Protein AF-A0A835A399-F1 (afdb_monomer_lite)

Structure (mmCIF, N/CA/C/O backbone):
data_AF-A0A835A399-F1
#
_entry.id   AF-A0A835A399-F1
#
loop_
_atom_site.group_PDB
_atom_site.id
_atom_site.type_symbol
_atom_site.label_atom_id
_atom_site.label_alt_id
_atom_site.label_comp_id
_atom_site.label_asym_id
_atom_site.label_entity_id
_atom_site.label_seq_id
_atom_site.pdbx_PDB_ins_code
_atom_site.Cartn_x
_atom_site.Cartn_y
_atom_site.Cartn_z
_atom_site.occupancy
_atom_site.B_iso_or_equiv
_atom_site.auth_seq_id
_atom_site.auth_comp_id
_atom_site.auth_asym_id
_atom_site.auth_atom_id
_atom_site.pdbx_PDB_model_num
ATOM 1 N N . MET A 1 1 ? -21.423 16.290 28.259 1.00 46.31 1 MET A N 1
ATOM 2 C CA . MET A 1 1 ? -21.551 15.422 27.065 1.00 46.31 1 MET A CA 1
ATOM 3 C C . MET A 1 1 ? -20.168 15.260 26.440 1.00 46.31 1 MET A C 1
ATOM 5 O O . MET A 1 1 ? -19.628 16.243 25.949 1.00 46.31 1 MET A O 1
ATOM 9 N N . MET A 1 2 ? -19.555 14.075 26.528 1.00 47.75 2 MET A N 1
ATOM 10 C CA . MET A 1 2 ? -18.254 13.801 25.896 1.00 47.75 2 MET A CA 1
ATOM 11 C C . MET A 1 2 ? -18.458 13.698 24.378 1.00 47.75 2 MET A C 1
ATOM 13 O O . MET A 1 2 ? -19.264 12.887 23.926 1.00 47.75 2 MET A O 1
ATOM 17 N N . ARG A 1 3 ? -17.778 14.533 23.582 1.00 60.44 3 ARG A N 1
ATOM 18 C CA . ARG A 1 3 ? -17.816 14.416 22.115 1.00 60.44 3 ARG A CA 1
ATOM 19 C C . ARG A 1 3 ? -17.188 13.073 21.714 1.00 60.44 3 ARG A C 1
ATOM 21 O O . ARG A 1 3 ? -16.100 12.775 22.207 1.00 60.44 3 ARG A O 1
ATOM 28 N N . PRO A 1 4 ? -17.813 12.277 20.830 1.00 63.09 4 PRO A N 1
ATOM 29 C CA . PRO A 1 4 ? -17.198 11.046 20.356 1.00 63.09 4 PRO A CA 1
ATOM 30 C C . PRO A 1 4 ? -15.877 11.370 19.648 1.00 63.09 4 PRO A C 1
ATOM 32 O O . PRO A 1 4 ? -15.804 12.286 18.825 1.00 63.09 4 PRO A O 1
ATOM 35 N N . TYR A 1 5 ? -14.827 10.630 19.999 1.00 67.31 5 TYR A N 1
ATOM 36 C CA . TYR A 1 5 ? -13.499 10.750 19.405 1.00 67.31 5 TYR A CA 1
ATOM 37 C C . TYR A 1 5 ? -13.596 10.527 17.888 1.00 67.31 5 TYR A C 1
ATOM 39 O O . TYR A 1 5 ? -13.999 9.459 17.422 1.00 67.31 5 TYR A O 1
ATOM 47 N N . LYS A 1 6 ? -13.283 11.562 17.099 1.00 68.88 6 LYS A N 1
ATOM 48 C CA . LYS A 1 6 ? -13.365 11.510 15.635 1.00 68.88 6 LYS A CA 1
ATOM 49 C C . LYS A 1 6 ? -12.218 10.657 15.105 1.00 68.88 6 LYS A C 1
ATOM 51 O O . LYS A 1 6 ? -11.071 11.091 15.094 1.00 68.88 6 LYS A O 1
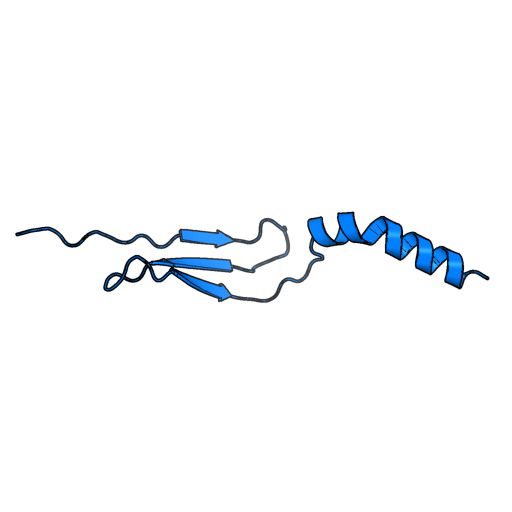ATOM 56 N N . ILE A 1 7 ? -12.533 9.462 14.624 1.00 77.19 7 ILE A N 1
ATOM 57 C CA . ILE A 1 7 ? -11.547 8.597 13.978 1.00 77.19 7 ILE A CA 1
ATOM 58 C C . ILE A 1 7 ? -11.376 8.987 12.515 1.00 77.19 7 ILE A C 1
ATOM 60 O O . ILE A 1 7 ? -12.330 9.006 11.736 1.00 77.19 7 ILE A O 1
ATOM 64 N N . GLY A 1 8 ? -10.139 9.334 12.164 1.00 82.88 8 GLY A N 1
ATOM 65 C CA . GLY A 1 8 ? -9.737 9.676 10.807 1.00 82.88 8 GLY A CA 1
ATOM 66 C C . GLY A 1 8 ? -9.557 8.443 9.922 1.00 82.88 8 GLY A C 1
ATOM 67 O O . GLY A 1 8 ? -9.237 7.353 10.398 1.00 82.88 8 GLY A O 1
ATOM 68 N N . ARG A 1 9 ? -9.745 8.636 8.615 1.00 91.62 9 ARG A N 1
ATOM 69 C CA . ARG A 1 9 ? -9.344 7.676 7.582 1.00 91.62 9 ARG A CA 1
ATOM 70 C C . ARG A 1 9 ? -8.099 8.208 6.894 1.00 91.62 9 ARG A C 1
ATOM 72 O O . ARG A 1 9 ? -8.107 9.348 6.429 1.00 91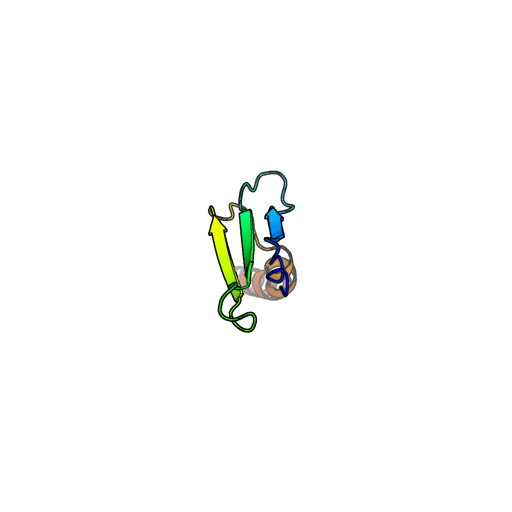.62 9 ARG A O 1
ATOM 79 N N . SER A 1 10 ? -7.070 7.380 6.805 1.00 94.56 10 SER A N 1
ATOM 80 C CA . SER A 1 10 ? -5.861 7.693 6.050 1.00 94.56 10 SER A CA 1
ATOM 81 C C . SER A 1 10 ? -5.944 7.037 4.682 1.00 94.56 10 SER A C 1
ATOM 83 O O . SER A 1 10 ? -6.211 5.841 4.578 1.00 94.56 10 SER A O 1
ATOM 85 N N . TYR A 1 11 ? -5.713 7.816 3.632 1.00 95.25 11 TYR A N 1
ATOM 86 C CA . TYR A 1 11 ? -5.711 7.337 2.255 1.00 95.25 11 TYR A CA 1
ATOM 87 C C . TYR A 1 11 ? -4.301 7.427 1.706 1.00 95.25 11 TYR A C 1
ATOM 89 O O . TYR A 1 11 ? -3.641 8.455 1.840 1.00 95.25 11 TYR A O 1
ATOM 97 N N . TYR A 1 12 ? -3.858 6.364 1.056 1.00 95.69 12 TYR A N 1
ATOM 98 C CA . TYR A 1 12 ? -2.562 6.316 0.410 1.00 95.69 12 TYR A CA 1
ATOM 99 C C . TYR A 1 12 ? -2.744 5.838 -1.023 1.00 95.69 12 TYR A C 1
ATOM 101 O O . TYR A 1 12 ? -3.594 4.992 -1.313 1.00 95.69 12 TYR A O 1
ATOM 109 N N . ARG A 1 13 ? -1.920 6.378 -1.913 1.00 95.25 13 ARG A N 1
ATOM 110 C CA . ARG A 1 13 ? -1.807 5.938 -3.302 1.00 95.25 13 ARG A CA 1
ATOM 111 C C . ARG A 1 13 ? -0.435 5.323 -3.504 1.00 95.25 13 ARG A C 1
ATOM 113 O O . ARG A 1 13 ? 0.516 5.715 -2.826 1.00 95.25 13 ARG A O 1
ATOM 120 N N . CYS A 1 14 ? -0.346 4.359 -4.409 1.00 94.25 14 CYS A N 1
ATOM 121 C CA . CYS A 1 14 ? 0.951 3.929 -4.899 1.00 94.25 14 CYS A CA 1
ATOM 122 C C . CYS A 1 14 ? 1.692 5.134 -5.504 1.00 94.25 14 CYS A C 1
ATOM 124 O O . CYS A 1 14 ? 1.080 5.981 -6.149 1.00 94.25 14 CYS A O 1
ATOM 126 N N . THR A 1 15 ? 2.996 5.228 -5.259 1.00 93.81 15 THR A N 1
ATOM 127 C CA . THR A 1 15 ? 3.854 6.305 -5.777 1.00 93.81 15 THR A CA 1
ATOM 128 C C . THR A 1 15 ? 4.341 6.034 -7.200 1.00 93.81 15 THR A C 1
ATOM 130 O O . THR A 1 15 ? 4.920 6.918 -7.822 1.00 93.81 15 THR A O 1
ATOM 133 N N . HIS A 1 16 ? 4.117 4.825 -7.722 1.00 93.75 16 HIS A N 1
ATOM 134 C CA . HIS A 1 16 ? 4.549 4.441 -9.059 1.00 93.75 16 HIS A CA 1
ATOM 135 C C . HIS A 1 16 ? 3.650 5.078 -10.129 1.00 93.75 16 HIS A C 1
ATOM 137 O O . HIS A 1 16 ? 2.425 5.012 -10.040 1.00 93.75 16 HIS A O 1
ATOM 143 N N . HIS A 1 17 ? 4.259 5.684 -11.148 1.00 88.44 17 HIS A N 1
ATOM 144 C CA . HIS A 1 17 ? 3.598 6.618 -12.070 1.00 88.44 17 HIS A CA 1
ATOM 145 C C . HIS A 1 17 ? 2.431 6.023 -12.885 1.00 88.44 17 HIS A C 1
ATOM 147 O O . HIS A 1 17 ? 1.507 6.744 -13.248 1.00 88.44 17 HIS A O 1
ATOM 153 N N . THR A 1 18 ? 2.448 4.720 -13.171 1.00 91.44 18 THR A N 1
ATOM 154 C CA . THR A 1 18 ? 1.391 3.993 -13.905 1.00 91.44 18 THR A CA 1
ATOM 155 C C . THR A 1 18 ? 0.448 3.209 -12.996 1.00 91.44 18 THR A C 1
ATOM 157 O O . THR A 1 18 ? -0.442 2.509 -13.487 1.00 91.44 18 THR A O 1
ATOM 160 N N . CYS A 1 19 ? 0.631 3.292 -11.677 1.00 95.00 19 CYS A N 1
ATOM 161 C CA . CYS A 1 19 ? -0.082 2.464 -10.722 1.00 95.00 19 CYS A CA 1
ATOM 162 C C . CYS A 1 19 ? -1.219 3.227 -10.051 1.00 95.00 19 CYS A C 1
ATOM 164 O O . CYS A 1 19 ? -1.010 4.187 -9.313 1.00 95.00 19 CYS A O 1
ATOM 166 N N . ASN A 1 20 ? -2.440 2.734 -10.245 1.00 93.88 20 ASN A N 1
ATOM 167 C CA . ASN A 1 20 ? -3.644 3.342 -9.682 1.00 93.88 20 ASN A CA 1
ATOM 168 C C . ASN A 1 20 ? -4.093 2.701 -8.361 1.00 93.88 20 ASN A C 1
ATOM 170 O O . ASN A 1 20 ? -5.198 2.986 -7.895 1.00 93.88 20 ASN A O 1
ATOM 174 N N . VAL A 1 21 ? -3.259 1.843 -7.759 1.00 97.31 21 VAL A N 1
ATOM 175 C CA . VAL A 1 21 ? -3.587 1.161 -6.503 1.00 97.31 21 VAL A CA 1
ATOM 176 C C . VAL A 1 21 ? -3.729 2.163 -5.366 1.00 97.31 21 VAL A C 1
ATOM 178 O O . VAL A 1 21 ? -2.907 3.070 -5.184 1.00 97.31 21 VAL A O 1
ATOM 181 N N . LYS A 1 22 ? -4.770 1.962 -4.563 1.00 96.62 22 LYS A N 1
ATOM 182 C CA . LYS A 1 22 ? -5.064 2.764 -3.378 1.00 96.62 22 LYS A CA 1
ATOM 183 C C . LYS A 1 22 ? -5.130 1.858 -2.164 1.00 96.62 22 LYS A C 1
ATOM 185 O O . LYS A 1 22 ? -5.554 0.710 -2.258 1.00 96.62 22 LYS A O 1
ATOM 190 N N . LYS A 1 23 ? -4.750 2.398 -1.009 1.00 96.19 23 LYS A N 1
ATOM 191 C CA . LYS A 1 23 ? -5.054 1.784 0.282 1.00 96.19 23 LYS A CA 1
ATOM 192 C C . LYS A 1 23 ? -5.715 2.788 1.212 1.00 96.19 23 LYS A C 1
ATOM 194 O O . LYS A 1 23 ? -5.295 3.944 1.300 1.00 96.19 23 LYS A O 1
ATOM 199 N N . GLN A 1 24 ? -6.733 2.332 1.919 1.00 96.00 24 GLN A N 1
ATOM 200 C CA . GLN A 1 24 ? -7.401 3.065 2.982 1.00 96.00 24 GLN A CA 1
ATOM 201 C C . GLN A 1 24 ? -7.091 2.380 4.307 1.00 96.00 24 GLN A C 1
ATOM 203 O O . GLN A 1 24 ? -7.228 1.168 4.417 1.00 96.00 24 GLN A O 1
ATOM 208 N N . VAL A 1 25 ? -6.699 3.160 5.309 1.00 95.25 25 VAL A N 1
ATOM 209 C CA . VAL A 1 25 ? -6.481 2.694 6.680 1.00 95.25 25 VAL A CA 1
ATOM 210 C C . VAL A 1 25 ? -7.475 3.408 7.582 1.00 95.25 25 VAL A C 1
ATOM 212 O O . VAL A 1 25 ? -7.514 4.641 7.627 1.00 95.25 25 VAL A O 1
ATOM 215 N N . GLN A 1 26 ? -8.285 2.639 8.299 1.00 93.75 26 GLN A N 1
ATOM 216 C CA . GLN A 1 26 ? -9.309 3.153 9.197 1.00 93.75 26 GLN A CA 1
ATOM 217 C C . GLN A 1 26 ? -9.298 2.373 10.511 1.00 93.75 26 GLN A C 1
ATOM 219 O O . GLN A 1 26 ? -9.234 1.150 10.515 1.00 93.75 26 GLN A O 1
ATOM 224 N N . ARG A 1 27 ? -9.410 3.078 11.639 1.00 92.31 27 ARG A N 1
ATOM 225 C CA . ARG A 1 27 ? -9.688 2.451 12.942 1.00 92.31 27 ARG A CA 1
ATOM 226 C C . ARG A 1 27 ? -11.197 2.364 13.174 1.00 92.31 27 ARG A C 1
ATOM 228 O O . ARG A 1 27 ? -11.944 3.205 12.666 1.00 92.31 27 ARG A O 1
ATOM 235 N N . LEU A 1 28 ? -11.674 1.362 13.906 1.00 86.94 28 LEU A N 1
ATOM 236 C CA . LEU A 1 28 ? -13.100 1.290 14.230 1.00 86.94 28 LEU A CA 1
ATOM 237 C C . LEU A 1 28 ? -13.453 2.258 15.361 1.00 86.94 28 LEU A C 1
ATOM 239 O O . LEU A 1 28 ? -12.711 2.426 16.322 1.00 86.94 28 LEU A O 1
ATOM 243 N N . SER A 1 29 ? -14.623 2.888 15.256 1.00 84.50 29 SER A N 1
ATOM 244 C CA . SER A 1 29 ? -15.139 3.797 16.288 1.00 84.50 29 SER A CA 1
ATOM 245 C C . SER A 1 29 ? -15.598 3.107 17.555 1.00 84.50 29 SER A C 1
ATOM 247 O O . SER A 1 29 ? -15.562 3.716 18.619 1.00 84.50 29 SER A O 1
ATOM 249 N N . LYS A 1 30 ? -16.001 1.843 17.436 1.00 85.56 30 LYS A N 1
ATOM 250 C CA . LYS A 1 30 ? -16.396 1.007 18.569 1.00 85.56 30 LYS A CA 1
ATOM 251 C C . LYS A 1 30 ? -15.189 0.428 19.305 1.00 85.56 30 LYS A C 1
ATOM 253 O O . LYS A 1 30 ? -15.266 0.240 20.510 1.00 85.56 30 LYS A O 1
ATOM 258 N N . ASP A 1 31 ? -14.097 0.173 18.586 1.00 86.81 31 ASP A N 1
ATOM 259 C CA . ASP A 1 31 ? -12.871 -0.392 19.136 1.00 86.81 31 ASP A CA 1
ATOM 260 C C . ASP A 1 31 ? -11.653 0.117 18.349 1.00 86.81 31 ASP A C 1
ATOM 262 O O . ASP A 1 31 ? -11.391 -0.293 17.217 1.00 86.81 31 ASP A O 1
ATOM 266 N N . ILE A 1 32 ? -10.902 1.031 18.964 1.00 85.88 32 ILE A N 1
ATOM 267 C CA . ILE A 1 32 ? -9.723 1.659 18.353 1.00 85.88 32 ILE A CA 1
ATOM 268 C C . ILE A 1 32 ? -8.531 0.709 18.194 1.00 85.88 32 ILE A C 1
ATOM 270 O O . ILE A 1 32 ? -7.579 1.072 17.498 1.00 85.88 32 ILE A O 1
ATOM 274 N N . SER A 1 33 ? -8.562 -0.468 18.832 1.00 88.50 33 SER A N 1
ATOM 275 C CA . SER A 1 33 ? -7.539 -1.504 18.652 1.00 88.50 33 SER A CA 1
ATOM 276 C C . SER A 1 33 ? -7.646 -2.165 17.276 1.00 88.50 33 SER A C 1
ATOM 278 O O . SER A 1 33 ? -6.645 -2.615 16.719 1.00 88.50 33 SER A O 1
ATOM 280 N N . ILE A 1 34 ? -8.844 -2.151 16.683 1.00 90.56 34 ILE A N 1
ATOM 281 C CA . ILE A 1 34 ? -9.107 -2.764 15.388 1.00 90.56 34 ILE A CA 1
ATOM 282 C C . ILE A 1 34 ? -8.775 -1.772 14.270 1.00 90.56 34 ILE A C 1
ATOM 284 O O . ILE A 1 34 ? -9.383 -0.703 14.142 1.00 90.56 34 ILE A O 1
ATOM 288 N N . VAL A 1 35 ? -7.823 -2.165 13.422 1.00 93.12 35 VAL A N 1
ATOM 289 C CA . VAL A 1 35 ? -7.423 -1.439 12.213 1.00 93.12 35 VAL A CA 1
ATOM 290 C C . VAL A 1 35 ? -7.918 -2.203 10.990 1.00 93.12 35 VAL A C 1
ATOM 292 O O . VAL A 1 35 ? -7.491 -3.323 10.728 1.00 93.12 35 VAL A O 1
ATOM 295 N N . VAL A 1 36 ? -8.787 -1.573 10.210 1.00 93.50 36 VAL A N 1
ATOM 296 C CA . VAL A 1 36 ? -9.232 -2.068 8.908 1.00 93.50 36 VAL A CA 1
ATOM 297 C C . VAL A 1 36 ? -8.368 -1.428 7.829 1.00 93.50 36 VAL A C 1
ATOM 299 O O . VAL A 1 36 ? -8.224 -0.203 7.784 1.00 93.50 36 VAL A O 1
ATOM 302 N N . THR A 1 37 ? -7.793 -2.260 6.961 1.00 95.69 37 THR A N 1
ATOM 303 C CA . THR A 1 37 ? -7.050 -1.800 5.785 1.00 95.69 37 THR A CA 1
ATOM 304 C C . THR A 1 37 ? -7.700 -2.347 4.524 1.00 95.69 37 THR A C 1
ATOM 306 O O . THR A 1 37 ? -7.788 -3.559 4.351 1.00 95.69 37 THR A O 1
ATOM 309 N N . THR A 1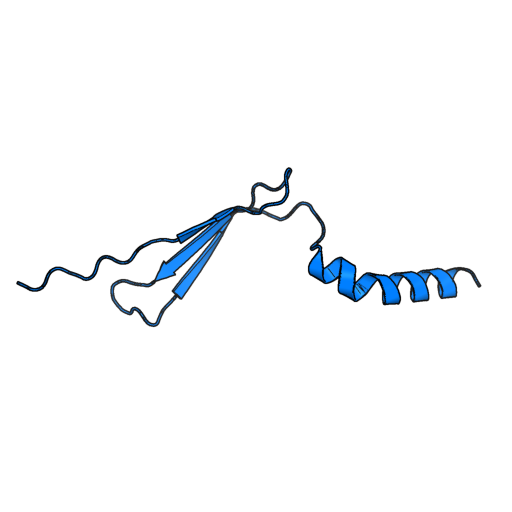 38 ? -8.131 -1.450 3.644 1.00 95.81 38 THR A N 1
ATOM 310 C CA . THR A 1 38 ? -8.763 -1.790 2.365 1.00 95.81 38 THR A CA 1
ATOM 311 C C . THR A 1 38 ? -7.802 -1.460 1.237 1.00 95.81 38 THR A C 1
ATOM 313 O O . THR A 1 38 ? -7.274 -0.349 1.197 1.00 95.81 38 THR A O 1
ATOM 316 N N . TYR A 1 39 ? -7.592 -2.399 0.318 1.00 96.12 39 TYR A N 1
ATOM 317 C CA . TYR A 1 39 ? -6.790 -2.203 -0.888 1.00 96.12 39 TYR A CA 1
ATOM 318 C C . TYR A 1 39 ? -7.705 -2.212 -2.113 1.00 96.12 39 TYR A C 1
ATOM 320 O O . TYR A 1 39 ? -8.567 -3.078 -2.234 1.00 96.12 39 TYR A O 1
ATOM 328 N N . GLU A 1 40 ? -7.510 -1.257 -3.017 1.00 97.00 40 GLU A N 1
ATOM 329 C CA . GLU A 1 40 ? -8.260 -1.148 -4.269 1.00 97.00 40 GLU A CA 1
ATOM 330 C C . GLU A 1 40 ? -7.299 -1.192 -5.459 1.00 97.00 40 GLU A C 1
ATOM 332 O O . GLU A 1 40 ? -6.388 -0.365 -5.555 1.00 97.00 40 GLU A O 1
ATOM 337 N N . GLY A 1 41 ? -7.537 -2.124 -6.386 1.00 94.50 41 GLY A N 1
ATOM 338 C CA . GLY A 1 41 ? -6.744 -2.309 -7.603 1.00 94.50 41 GLY A CA 1
ATOM 339 C C . GLY A 1 41 ? -5.643 -3.367 -7.481 1.00 94.50 41 GLY A C 1
ATOM 340 O O . GLY A 1 41 ? -5.484 -4.018 -6.451 1.00 94.50 41 GLY A O 1
ATOM 341 N N . ILE A 1 42 ? -4.884 -3.534 -8.565 1.00 94.06 42 ILE A N 1
ATOM 342 C CA . ILE A 1 42 ? -3.772 -4.486 -8.678 1.00 94.06 42 ILE A CA 1
ATOM 343 C C . ILE A 1 42 ? -2.527 -3.721 -9.131 1.00 94.06 42 ILE A C 1
ATOM 345 O O . ILE A 1 42 ? -2.609 -2.864 -10.014 1.00 94.06 42 ILE A O 1
ATOM 349 N N . HIS A 1 43 ? -1.378 -4.018 -8.523 1.00 94.31 43 HIS A N 1
ATOM 350 C CA . HIS A 1 43 ? -0.104 -3.430 -8.928 1.00 94.31 43 HIS A CA 1
ATOM 351 C C . HIS A 1 43 ? 0.314 -3.969 -10.300 1.00 94.31 43 HIS A C 1
ATOM 353 O O . HIS A 1 43 ? 0.357 -5.176 -10.515 1.00 94.31 43 HIS A O 1
ATOM 359 N N . ASN A 1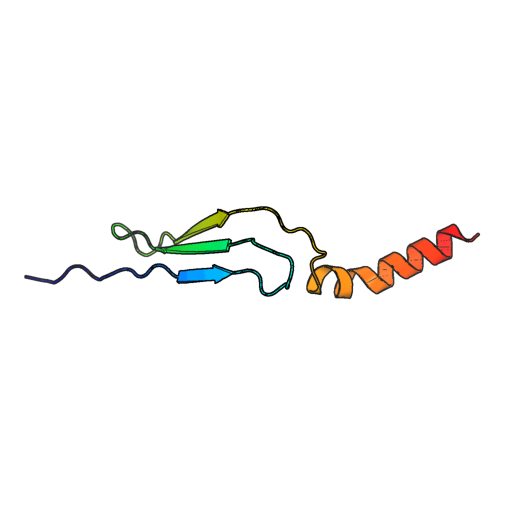 44 ? 0.652 -3.064 -11.213 1.00 92.62 44 ASN A N 1
ATOM 360 C CA . ASN A 1 44 ? 1.106 -3.355 -12.576 1.00 92.62 44 ASN A CA 1
ATOM 361 C C . ASN A 1 44 ? 2.613 -3.110 -12.764 1.00 92.62 44 ASN A C 1
ATOM 363 O O . ASN A 1 44 ? 3.076 -2.877 -13.876 1.00 92.62 44 ASN A O 1
ATOM 367 N N . HIS A 1 45 ? 3.372 -3.128 -11.673 1.00 90.75 45 HIS A N 1
ATOM 368 C CA . HIS A 1 45 ? 4.804 -2.866 -11.657 1.00 90.75 45 HIS A CA 1
ATOM 369 C C . HIS A 1 45 ? 5.485 -3.776 -10.630 1.00 90.75 45 HIS A C 1
ATOM 371 O O . HIS A 1 45 ? 4.836 -4.223 -9.676 1.00 90.75 45 HIS A O 1
ATOM 377 N N . PRO A 1 46 ? 6.789 -4.055 -10.793 1.00 87.56 46 PRO A N 1
ATOM 378 C CA . PRO A 1 46 ? 7.529 -4.815 -9.804 1.00 87.56 46 PRO A CA 1
ATOM 379 C C . PRO A 1 46 ? 7.631 -4.043 -8.483 1.00 87.56 46 PRO A C 1
ATOM 381 O O . PRO A 1 46 ? 7.623 -2.810 -8.435 1.00 87.56 46 PRO A O 1
ATOM 384 N N . CYS A 1 47 ? 7.745 -4.790 -7.390 1.00 88.62 47 CYS A N 1
ATOM 385 C CA . CYS A 1 47 ? 8.059 -4.219 -6.090 1.00 88.62 47 CYS A CA 1
ATOM 386 C C . CYS A 1 47 ? 9.563 -3.916 -6.043 1.00 88.62 47 CYS A C 1
ATOM 388 O O . CYS A 1 47 ? 10.366 -4.845 -6.038 1.00 88.62 47 CYS A O 1
ATOM 390 N N . GLU A 1 48 ? 9.944 -2.635 -6.007 1.00 84.12 48 GLU A N 1
ATOM 391 C CA . GLU A 1 48 ? 11.352 -2.197 -6.029 1.00 84.12 48 GLU A CA 1
ATOM 392 C C . GLU A 1 48 ? 12.182 -2.881 -4.939 1.00 84.12 48 GLU A C 1
ATOM 394 O O . GLU A 1 48 ? 13.192 -3.511 -5.231 1.00 84.12 48 GLU A O 1
ATOM 399 N N . LYS A 1 49 ? 11.681 -2.888 -3.700 1.00 82.88 49 LYS A N 1
ATOM 400 C CA . LYS A 1 49 ? 12.362 -3.515 -2.558 1.00 82.88 49 LYS A CA 1
ATOM 401 C C . LYS A 1 49 ? 12.552 -5.028 -2.721 1.00 82.88 49 LYS A C 1
ATOM 403 O O . LYS A 1 49 ? 13.537 -5.596 -2.255 1.00 82.88 49 LYS A O 1
ATOM 408 N N . LEU A 1 50 ? 11.601 -5.692 -3.380 1.00 84.31 50 LEU A N 1
ATOM 409 C CA . LEU A 1 50 ? 11.704 -7.116 -3.695 1.00 84.31 50 LEU A CA 1
ATOM 410 C C . LEU A 1 50 ? 12.725 -7.344 -4.819 1.00 84.31 50 LEU A C 1
ATOM 412 O O . LEU A 1 50 ? 13.544 -8.253 -4.728 1.00 84.31 50 LEU A O 1
ATOM 416 N N . MET A 1 51 ? 12.718 -6.496 -5.848 1.00 83.81 51 MET A N 1
ATOM 417 C CA . MET A 1 51 ? 13.676 -6.565 -6.951 1.00 83.81 51 MET A CA 1
ATOM 418 C C . MET A 1 51 ? 15.111 -6.331 -6.483 1.00 83.81 51 MET A C 1
ATOM 420 O O . MET A 1 51 ? 16.001 -7.064 -6.906 1.00 83.81 51 MET A O 1
ATOM 424 N N . GLU A 1 52 ? 15.343 -5.377 -5.580 1.00 86.12 52 GLU A N 1
ATOM 425 C CA . GLU A 1 52 ? 16.659 -5.139 -4.979 1.00 86.12 52 GLU A CA 1
ATOM 426 C C . GLU A 1 52 ? 17.187 -6.404 -4.297 1.00 86.12 52 GLU A C 1
ATOM 428 O O . GLU A 1 52 ? 18.280 -6.874 -4.620 1.00 86.12 52 GLU A O 1
ATOM 433 N N . SER A 1 53 ? 16.371 -7.013 -3.432 1.00 89.69 53 SER A N 1
ATOM 434 C CA . SER A 1 53 ? 16.747 -8.217 -2.687 1.00 89.69 53 SER A CA 1
ATOM 435 C C . SER A 1 53 ? 16.948 -9.450 -3.573 1.00 89.69 53 SER A C 1
ATOM 437 O O . SER A 1 53 ? 17.774 -10.300 -3.247 1.00 89.69 53 SER A O 1
ATOM 439 N N . LEU A 1 54 ? 16.181 -9.591 -4.657 1.00 86.75 54 LEU A N 1
ATOM 440 C CA . LEU A 1 54 ? 16.214 -10.781 -5.517 1.00 86.75 54 LEU A CA 1
ATOM 441 C C . LEU A 1 54 ? 17.193 -10.658 -6.688 1.00 86.75 54 LEU A C 1
ATOM 443 O O . LEU A 1 54 ? 17.578 -11.672 -7.269 1.00 86.75 54 LEU A O 1
ATOM 447 N N . SER A 1 55 ? 17.629 -9.443 -7.028 1.00 87.75 55 SER A N 1
ATOM 448 C CA . SER A 1 55 ? 18.557 -9.196 -8.134 1.00 87.75 55 SER A CA 1
ATOM 449 C C . SER A 1 55 ? 19.845 -10.042 -8.112 1.00 87.75 55 SER A C 1
ATOM 451 O O . SER A 1 55 ? 20.201 -10.551 -9.180 1.00 87.75 55 SER A O 1
ATOM 453 N N . PRO A 1 56 ? 20.544 -10.275 -6.976 1.00 89.19 56 PRO A N 1
ATOM 454 C CA . PRO A 1 56 ? 21.736 -11.128 -6.978 1.00 89.19 56 PRO A CA 1
ATOM 455 C C . PRO A 1 56 ? 21.407 -12.601 -7.260 1.00 89.19 56 PRO A C 1
ATOM 457 O O . PRO A 1 56 ? 22.122 -13.256 -8.017 1.00 89.19 56 PRO A O 1
ATOM 460 N N . LEU A 1 57 ? 20.297 -13.110 -6.716 1.00 89.44 57 LEU A N 1
ATOM 461 C CA . LEU A 1 57 ? 19.857 -14.495 -6.914 1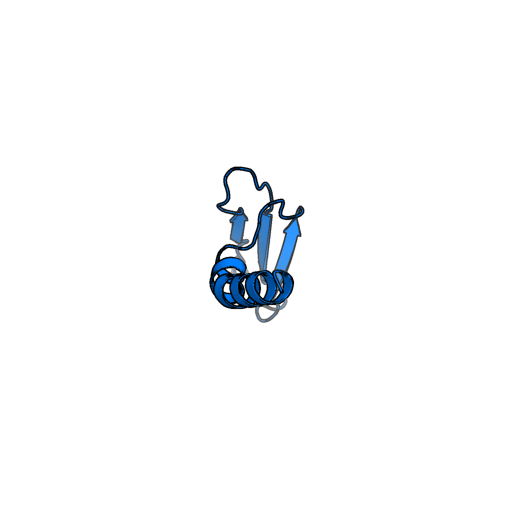.00 89.44 57 LEU A CA 1
ATOM 462 C C . LEU A 1 57 ? 19.446 -14.748 -8.368 1.00 89.44 57 LEU A C 1
ATOM 464 O O . LEU A 1 57 ? 19.862 -15.736 -8.970 1.00 89.44 57 LEU A O 1
ATOM 468 N N . LEU A 1 58 ? 18.690 -13.818 -8.959 1.00 85.31 58 LEU A N 1
ATOM 469 C CA . LEU A 1 58 ? 18.280 -13.887 -10.362 1.00 85.31 58 LEU A CA 1
ATOM 470 C C . LEU A 1 58 ? 19.492 -13.916 -11.304 1.00 85.31 58 LEU A C 1
ATOM 472 O O . LEU A 1 58 ? 19.525 -14.724 -12.231 1.00 85.31 58 LEU A O 1
ATOM 476 N N . LYS A 1 59 ? 20.518 -13.097 -11.035 1.00 88.44 59 LYS A N 1
ATOM 477 C CA . LYS A 1 59 ? 21.774 -13.103 -11.805 1.00 88.44 59 LYS A CA 1
ATOM 478 C C . LYS A 1 59 ? 22.515 -14.437 -11.694 1.00 88.44 59 LYS A C 1
ATOM 480 O O . LYS A 1 59 ? 23.027 -14.926 -12.698 1.00 88.44 59 LYS A O 1
ATOM 485 N N . GLN A 1 60 ? 22.548 -15.045 -10.506 1.00 91.69 60 GLN A N 1
ATOM 486 C CA . GLN A 1 60 ? 23.174 -16.354 -10.308 1.00 91.69 60 GLN A CA 1
ATOM 487 C C . GLN A 1 60 ? 22.448 -17.454 -11.092 1.00 91.69 60 GLN A C 1
ATOM 489 O O . GLN A 1 60 ? 23.090 -18.246 -11.774 1.00 91.69 60 GLN A O 1
ATOM 494 N N . MET A 1 61 ? 21.114 -17.487 -11.052 1.00 87.88 61 MET A N 1
ATOM 495 C CA . MET A 1 61 ? 20.332 -18.467 -11.816 1.00 87.88 61 MET A CA 1
ATOM 496 C C . MET A 1 61 ? 20.524 -18.303 -13.329 1.00 87.88 61 MET A C 1
ATOM 498 O O . MET A 1 61 ? 20.693 -19.292 -14.036 1.00 87.88 61 MET A O 1
ATOM 502 N N . GLN A 1 62 ? 20.561 -17.061 -13.823 1.00 88.56 62 GLN A N 1
ATOM 503 C CA . GLN A 1 62 ? 20.846 -16.771 -15.233 1.00 88.56 62 GLN A CA 1
ATOM 504 C C . GLN A 1 62 ? 22.246 -17.234 -15.649 1.00 88.56 62 GLN A C 1
ATOM 506 O O . GLN A 1 62 ? 22.420 -17.766 -16.744 1.00 88.56 62 GLN A O 1
ATOM 511 N N . PHE A 1 63 ? 23.240 -17.063 -14.779 1.00 87.81 63 PHE A N 1
ATOM 512 C CA . PHE A 1 63 ? 24.593 -17.549 -15.024 1.00 87.81 63 PHE A CA 1
ATOM 513 C C . PHE A 1 63 ? 24.641 -19.080 -15.115 1.00 87.81 63 PHE A C 1
ATOM 515 O O . PHE A 1 63 ? 25.233 -19.614 -16.045 1.00 87.81 63 PHE A O 1
ATOM 522 N N . LEU A 1 64 ? 23.960 -19.783 -14.206 1.00 79.19 64 LEU A N 1
ATOM 523 C CA . LEU A 1 64 ? 23.900 -21.250 -14.205 1.00 79.19 64 LEU A CA 1
ATOM 524 C C . LEU A 1 64 ? 23.089 -21.819 -15.377 1.00 79.19 64 LEU A C 1
ATOM 526 O O . LEU A 1 64 ? 23.354 -22.931 -15.804 1.00 79.19 64 LEU A O 1
ATOM 530 N N . SER A 1 65 ? 22.143 -21.055 -15.930 1.00 80.50 65 SER A N 1
ATOM 531 C CA . SER A 1 65 ? 21.386 -21.450 -17.129 1.00 80.50 65 SER A CA 1
ATOM 532 C C . SER A 1 65 ? 22.161 -21.309 -18.447 1.00 80.50 65 SER A C 1
ATOM 534 O O . SER A 1 65 ? 21.648 -21.687 -19.496 1.00 80.50 65 SER A O 1
ATOM 536 N N . ARG A 1 66 ? 23.360 -20.709 -18.415 1.00 76.50 66 ARG A N 1
ATOM 537 C CA . ARG A 1 66 ? 24.221 -20.502 -19.593 1.00 76.50 66 ARG A CA 1
ATOM 538 C C . ARG A 1 66 ? 25.244 -21.623 -19.823 1.00 76.50 66 ARG A C 1
ATOM 540 O O . ARG A 1 66 ? 25.999 -21.516 -20.788 1.00 76.50 66 ARG A O 1
ATOM 547 N N . PHE A 1 67 ? 25.271 -22.645 -18.969 1.00 65.44 67 PHE A N 1
ATOM 548 C CA . PHE A 1 67 ? 26.104 -23.842 -19.110 1.00 65.44 67 PHE A CA 1
ATOM 549 C C . PHE A 1 67 ? 25.242 -25.064 -19.414 1.00 65.44 67 PHE A C 1
ATOM 551 O O . PHE A 1 67 ? 24.122 -25.137 -18.859 1.00 65.44 67 PHE A O 1
#

Secondary structure (DSSP, 8-state):
-PPP----EEEEE--STT---EEEEEE-SS-TT-EEEEEES---S--HHHHHHHHHHHHHHHHHTT-

InterPro domains:
  IPR003657 WRKY domain [PF03106] (7-46)
  IPR003657 WRKY domain [PS50811] (1-48)
  IPR003657 WRKY domain [SM00774] (6-47)
  IPR036576 WRKY domain superfamily [G3DSA:2.20.25.80] (2-47)
  IPR036576 WRKY domain superfamily [SSF118290] (5-47)
  IPR044810 WRKY transcription factor, plant [PTHR31221] (9-49)

Organism: Tetracentron sinense (NCBI:txid13715)

Sequence (67 aa):
MMRPYKIGRSYYRCTHHTCNVKKQVQRLSKDISIVVTTYEGIHNHPCEKLMESLSPLLKQMQFLSRF

pLDDT: mean 86.9, std 10.79, range [46.31, 97.31]

Radius of gyration: 20.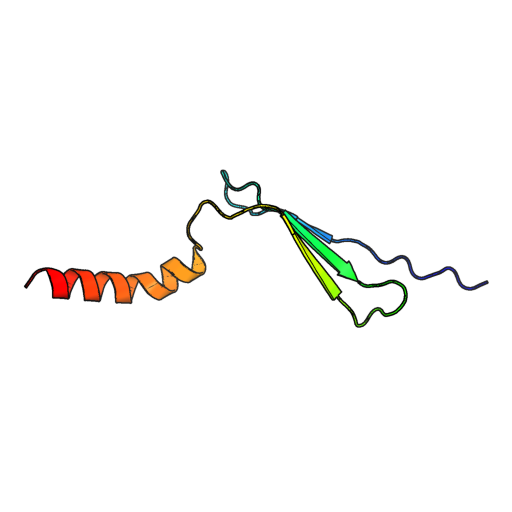29 Å; chains: 1; bounding box: 48×39×47 Å

Foldseek 3Di:
DDDQDDWDKDKDADPDPPGGKIKIWTADSVGRVDIDIDIDDDDPDDDPVVCVVCVVVVVVVVVVVVD